Protein AF-A0A1J3I006-F1 (afdb_monomer)

pLDDT: mean 70.32, std 21.89, range [28.2, 95.69]

Foldseek 3Di:
DDDDDDDDDDDDDDDDDDDDDDDDDDDDDDDDDDDPDDDDDPDDDPPDDPPPPDPPPPPPPDPPVPPVLVVLLVVLLVVCVVVVLDDPVQNDSVSSSVLCVVVVSPSVNSVVVSNVVSVVCVVVVVVCCVPPDDDDD

InterPro domains:
  IPR011074 CRAL/TRIO, N-terminal domain [PF03765] (89-116)
  IPR011074 CRAL/TRIO, N-terminal domain [SM01100] (92-117)
  IPR036273 CRAL/TRIO, N-terminal domain superfamily [SSF46938] (62-133)
  IPR036865 CRAL-TRIO lipid binding domain superfamily [G3DSA:3.40.525.10] (57-137)
  IPR051026 Phosphatidylinositol/phosphatidylcholine transfer [PTHR45657] (14-137)

Radius of gyration: 28.33 Å; Cα contacts (8 Å, |Δi|>4): 40; chains: 1; bounding box: 46×76×76 Å

Secondary structure (DSSP, 8-state):
----------------------------------------------------S-------------HHHHHHHHHHHHHHHHTT---GGG--HHHHHHHHHHTTT-HHHHHHHHHHHHHHHHHHTTTTHHHH-----

Mean predicted aligned error: 18.98 Å

Solvent-accessible surface area (backbone atoms only — not comparable to full-atom values): 9680 Å² total; per-residue (Å²): 135,90,84,87,90,81,89,86,89,88,84,86,80,87,76,85,87,77,90,81,82,87,82,92,82,92,76,87,76,82,84,78,84,85,85,93,74,91,74,91,76,96,69,90,74,93,68,88,70,89,70,78,87,69,91,70,76,80,73,77,80,72,85,74,70,49,71,64,58,57,51,51,43,52,53,44,52,52,52,31,53,75,70,70,70,57,54,82,94,66,76,43,71,71,60,51,46,52,44,25,63,77,44,74,64,36,57,70,62,24,48,52,56,47,50,54,50,53,50,49,35,65,74,68,42,60,87,47,42,88,77,73,60,81,83,83,126

Organism: Noccaea caerulescens (NCBI:txid107243)

Sequence (137 aa):
MADTMSAHMDRHHKHDFECSEDEKKTKMCSLKKKAINASNKFKHSFTKRTRRNSRVMSVSIVDDIDLEELQAVDAFRQALILDELLPSRHDDHHMMLRFLRARKFDIEKAKQMWNDMINWRKEFGADTIMEDFDFKE

Structure (mmCIF, N/CA/C/O backbone):
data_AF-A0A1J3I006-F1
#
_entry.id   AF-A0A1J3I006-F1
#
loop_
_atom_site.group_PDB
_atom_site.id
_atom_site.type_symbol
_atom_site.label_atom_id
_atom_site.label_alt_id
_atom_site.label_comp_id
_atom_site.label_asym_id
_atom_site.label_entity_id
_atom_site.label_seq_id
_atom_site.pdbx_PDB_ins_code
_atom_site.Cartn_x
_atom_site.Cartn_y
_atom_site.Cartn_z
_atom_site.occupancy
_atom_site.B_iso_or_equiv
_atom_site.auth_seq_id
_atom_site.auth_comp_id
_atom_site.auth_asym_id
_atom_site.auth_atom_id
_atom_site.pdbx_PDB_model_num
ATOM 1 N N . MET A 1 1 ? 7.583 -19.632 -51.554 1.00 38.78 1 MET A N 1
ATOM 2 C CA . MET A 1 1 ? 7.746 -18.280 -52.127 1.00 38.78 1 MET A CA 1
ATOM 3 C C . MET A 1 1 ? 7.080 -17.345 -51.121 1.00 38.78 1 MET A C 1
ATOM 5 O O . MET A 1 1 ? 5.864 -17.374 -51.047 1.00 38.78 1 MET A O 1
ATOM 9 N N . ALA A 1 2 ? 7.750 -1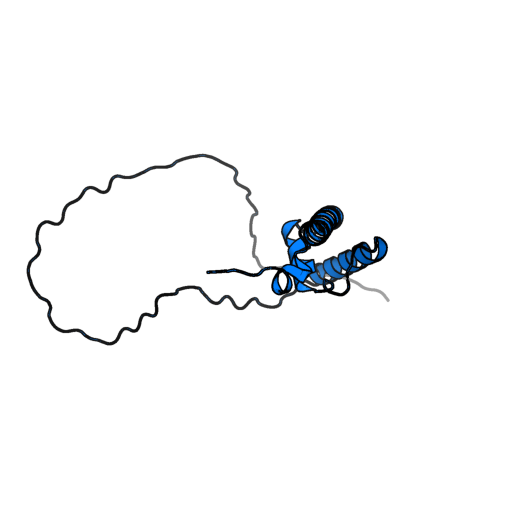6.887 -50.060 1.00 44.19 2 ALA A N 1
ATOM 10 C CA . ALA A 1 2 ? 8.853 -15.915 -50.000 1.00 44.19 2 ALA A CA 1
ATOM 11 C C . ALA A 1 2 ? 8.450 -14.539 -50.563 1.00 44.19 2 ALA A C 1
ATOM 13 O O . ALA A 1 2 ? 8.305 -14.427 -51.775 1.00 44.19 2 ALA A O 1
ATOM 14 N N . ASP A 1 3 ? 8.158 -13.590 -49.659 1.00 38.09 3 ASP A N 1
ATOM 15 C CA . ASP A 1 3 ? 8.767 -12.245 -49.471 1.00 38.09 3 ASP A CA 1
ATOM 16 C C . ASP A 1 3 ? 7.744 -11.318 -48.766 1.00 38.09 3 ASP A C 1
ATOM 18 O O . ASP A 1 3 ? 6.591 -11.285 -49.182 1.00 38.09 3 ASP A O 1
ATOM 22 N N . THR A 1 4 ? 7.925 -10.701 -47.587 1.00 48.06 4 THR A N 1
ATOM 23 C CA . THR A 1 4 ? 8.918 -9.768 -46.990 1.00 48.06 4 THR A CA 1
ATOM 24 C C . THR A 1 4 ? 9.049 -8.363 -47.610 1.00 48.06 4 THR A C 1
ATOM 26 O O . THR A 1 4 ? 9.246 -8.218 -48.808 1.00 48.06 4 THR A O 1
ATOM 29 N N . MET A 1 5 ? 9.058 -7.362 -46.698 1.00 42.00 5 MET A N 1
ATOM 30 C CA . MET A 1 5 ? 9.461 -5.935 -46.804 1.00 42.00 5 MET A CA 1
ATOM 31 C C . MET A 1 5 ? 8.404 -4.933 -47.327 1.00 42.00 5 MET A C 1
ATOM 33 O O . MET A 1 5 ? 7.645 -5.251 -48.225 1.00 42.00 5 MET A O 1
ATOM 37 N N . SER A 1 6 ? 8.311 -3.664 -46.901 1.00 38.34 6 SER A N 1
ATOM 38 C CA . SER A 1 6 ? 8.854 -2.873 -45.779 1.00 38.34 6 SER A CA 1
ATOM 39 C C . SER A 1 6 ? 8.251 -1.446 -45.858 1.00 38.34 6 SER A C 1
ATOM 41 O O . SER A 1 6 ? 7.996 -0.953 -46.951 1.00 38.34 6 SER A O 1
ATOM 43 N N . ALA A 1 7 ? 8.040 -0.830 -44.689 1.00 37.38 7 ALA A N 1
ATOM 44 C CA . ALA A 1 7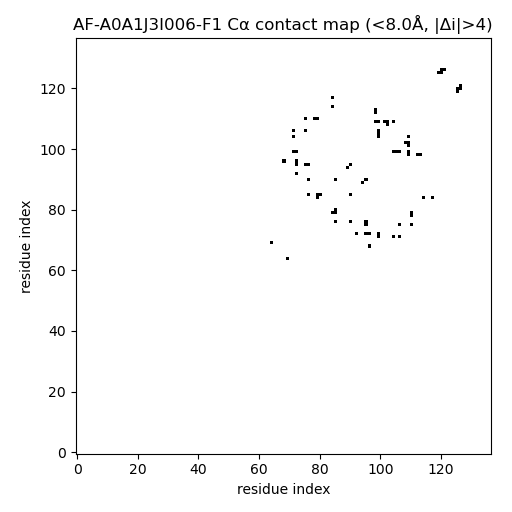 ? 8.045 0.596 -44.307 1.00 37.38 7 ALA A CA 1
ATOM 45 C C . ALA A 1 7 ? 7.564 1.742 -45.240 1.00 37.38 7 ALA A C 1
ATOM 47 O O . ALA A 1 7 ? 8.113 1.988 -46.308 1.00 37.38 7 ALA A O 1
ATOM 48 N N . HIS A 1 8 ? 6.729 2.628 -44.669 1.00 37.00 8 HIS A N 1
ATOM 49 C CA . HIS A 1 8 ? 6.879 4.086 -44.815 1.00 37.00 8 HIS A CA 1
ATOM 50 C C . HIS A 1 8 ? 6.470 4.799 -43.509 1.00 37.00 8 HIS A C 1
ATOM 52 O O . HIS A 1 8 ? 5.329 4.708 -43.062 1.00 37.00 8 HIS A O 1
ATOM 58 N N . MET A 1 9 ? 7.432 5.501 -42.900 1.00 41.06 9 MET A N 1
ATOM 59 C CA . MET A 1 9 ? 7.289 6.392 -41.738 1.00 41.06 9 MET A CA 1
ATOM 60 C C . MET A 1 9 ? 6.687 7.758 -42.097 1.00 41.06 9 MET A C 1
ATOM 62 O O . MET A 1 9 ? 6.933 8.229 -43.192 1.00 41.06 9 MET A O 1
ATOM 66 N N . ASP A 1 10 ? 5.985 8.413 -41.166 1.00 33.97 10 ASP A N 1
ATOM 67 C CA . ASP A 1 10 ? 6.165 9.835 -40.779 1.00 33.97 10 ASP A CA 1
ATOM 68 C C . ASP A 1 10 ? 4.855 10.486 -40.300 1.00 33.97 10 ASP A C 1
ATOM 70 O O . ASP A 1 10 ? 3.944 10.755 -41.087 1.00 33.97 10 ASP A O 1
ATOM 74 N N . ARG A 1 11 ? 4.801 10.858 -39.011 1.00 36.59 11 ARG A N 1
ATOM 75 C CA . ARG A 1 11 ? 4.891 12.273 -38.589 1.00 36.59 11 ARG A CA 1
ATOM 76 C C . ARG A 1 11 ? 4.702 12.441 -37.076 1.00 36.59 11 ARG A C 1
ATOM 78 O O . ARG A 1 11 ? 3.605 12.338 -36.548 1.00 36.59 11 ARG A O 1
ATOM 85 N N . HIS A 1 12 ? 5.812 12.810 -36.444 1.00 41.06 12 HIS A N 1
ATOM 86 C CA . HIS A 1 12 ? 5.941 13.820 -35.391 1.00 41.06 12 HIS A CA 1
ATOM 87 C C . HIS A 1 12 ? 4.950 13.834 -34.213 1.00 41.06 12 HIS A C 1
ATOM 89 O O . HIS A 1 12 ? 3.952 14.550 -34.233 1.00 41.06 12 HIS A O 1
ATOM 95 N N . HIS A 1 13 ? 5.422 13.336 -33.070 1.00 38.59 13 HIS A N 1
ATOM 96 C CA . HIS A 1 13 ? 5.586 14.234 -31.925 1.00 38.59 13 HIS A CA 1
ATOM 97 C C . HIS A 1 13 ? 6.801 13.810 -31.098 1.00 38.59 13 HIS A C 1
ATOM 99 O O . HIS A 1 13 ? 6.773 12.824 -30.370 1.00 38.59 13 HIS A O 1
ATOM 105 N N . LYS A 1 14 ? 7.900 14.554 -31.265 1.00 38.78 14 LYS A N 1
ATOM 106 C CA . LYS A 1 14 ? 8.985 14.581 -30.285 1.00 38.78 14 LYS A CA 1
ATOM 107 C C . LYS A 1 14 ? 8.402 15.185 -29.011 1.00 38.78 14 LYS A C 1
ATOM 109 O O . LYS A 1 14 ? 7.891 16.299 -29.065 1.00 38.78 14 LYS A O 1
ATOM 114 N N . HIS A 1 15 ? 8.487 14.474 -27.897 1.00 35.16 15 HIS A N 1
ATOM 115 C CA . HIS A 1 15 ? 8.415 15.101 -26.587 1.00 35.16 15 HIS A CA 1
ATOM 116 C C . HIS A 1 15 ? 9.729 14.790 -25.880 1.00 35.16 15 HIS A C 1
ATOM 118 O O . HIS A 1 15 ? 9.911 13.710 -25.320 1.00 35.16 15 HIS A O 1
ATOM 124 N N . ASP A 1 16 ? 10.666 15.726 -26.009 1.00 29.31 16 ASP A N 1
ATOM 125 C CA . ASP A 1 16 ? 11.944 15.718 -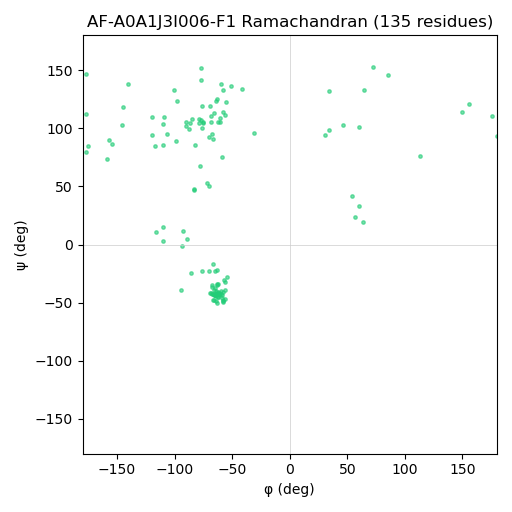25.315 1.00 29.31 16 ASP A CA 1
ATOM 126 C C . ASP A 1 16 ? 11.697 15.619 -23.800 1.00 29.31 16 ASP A C 1
ATOM 128 O O . ASP A 1 16 ? 10.964 16.412 -23.206 1.00 29.31 16 ASP A O 1
ATOM 132 N N . PHE A 1 17 ? 12.268 14.588 -23.180 1.00 36.12 17 PHE A N 1
ATOM 133 C CA . PHE A 1 17 ? 12.320 14.435 -21.732 1.00 36.12 17 PHE A CA 1
ATOM 134 C C . PHE A 1 17 ? 13.570 15.161 -21.239 1.00 36.12 17 PHE A C 1
ATOM 136 O O . PHE A 1 17 ? 14.674 14.625 -21.321 1.00 36.12 17 PHE A O 1
ATOM 143 N N . GLU A 1 18 ? 13.400 16.385 -20.743 1.00 28.20 18 GLU A N 1
ATOM 144 C CA . GLU A 1 18 ? 14.451 17.103 -20.025 1.00 28.20 18 GLU A CA 1
ATOM 145 C C . GLU A 1 18 ? 14.067 17.196 -18.542 1.00 28.20 18 GLU A C 1
ATOM 147 O O . GLU A 1 18 ? 13.183 17.948 -18.130 1.00 28.20 18 GLU A O 1
ATOM 152 N N . CYS A 1 19 ? 14.722 16.362 -17.735 1.00 36.22 19 CYS A N 1
ATOM 153 C CA . CYS A 1 19 ? 14.751 16.466 -16.284 1.00 36.22 19 CYS A CA 1
ATOM 154 C C . CYS A 1 19 ? 15.720 17.601 -15.924 1.00 36.22 19 CYS A C 1
ATOM 156 O O . CYS A 1 19 ? 16.928 17.441 -16.081 1.00 36.22 19 CYS A O 1
ATOM 158 N N . SER A 1 20 ? 15.202 18.747 -15.474 1.00 31.59 20 SER A N 1
ATOM 159 C CA . SER A 1 20 ? 16.017 19.852 -14.955 1.00 31.59 20 SER A CA 1
ATOM 160 C C . SER A 1 20 ? 15.832 19.955 -13.443 1.00 31.59 20 SER A C 1
ATOM 162 O O . SER A 1 20 ? 14.758 20.298 -12.946 1.00 31.59 20 SER A O 1
ATOM 164 N N . GLU A 1 21 ? 16.897 19.592 -12.730 1.00 34.16 21 GLU A N 1
ATOM 165 C CA . GLU A 1 21 ? 17.062 19.740 -11.290 1.00 34.16 21 GLU A CA 1
ATOM 166 C C . GLU A 1 21 ? 17.396 21.190 -10.899 1.00 34.16 21 GLU A C 1
ATOM 168 O O . GLU A 1 21 ? 18.213 21.857 -11.529 1.00 34.16 21 GLU A O 1
ATOM 173 N N . ASP A 1 22 ? 16.794 21.580 -9.776 1.00 38.41 22 A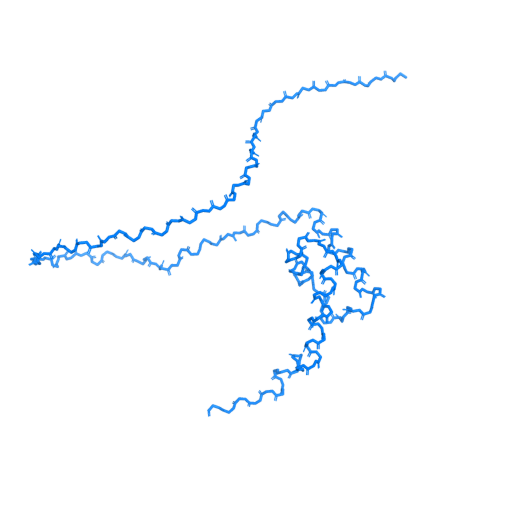SP A N 1
ATOM 174 C CA . ASP A 1 22 ? 17.281 22.519 -8.765 1.00 38.41 22 ASP A CA 1
ATOM 175 C C . ASP A 1 22 ? 17.348 24.039 -9.040 1.00 38.41 22 ASP A C 1
ATOM 177 O O . ASP A 1 22 ? 17.544 24.557 -10.134 1.00 38.41 22 ASP A O 1
ATOM 181 N N . GLU A 1 23 ? 17.246 24.749 -7.916 1.00 39.31 23 GLU A N 1
ATOM 182 C CA . GLU A 1 23 ? 17.724 26.104 -7.657 1.00 39.31 23 GLU A CA 1
ATOM 183 C C . GLU A 1 23 ? 16.706 27.253 -7.403 1.00 39.31 23 GLU A C 1
ATOM 185 O O . GLU A 1 23 ? 16.531 28.195 -8.178 1.00 39.31 23 GLU A O 1
ATOM 190 N N . LYS A 1 24 ? 16.151 27.244 -6.173 1.00 48.41 24 LYS A N 1
ATOM 191 C CA . LYS A 1 24 ? 16.103 28.373 -5.194 1.00 48.41 24 LYS A CA 1
ATOM 192 C C . LYS A 1 24 ? 15.971 29.801 -5.746 1.00 48.41 24 LYS A C 1
ATOM 194 O O . LYS A 1 24 ? 17.016 30.404 -5.951 1.00 48.41 24 LYS A O 1
ATOM 199 N N . LYS A 1 25 ? 14.760 30.415 -5.784 1.00 40.22 25 LYS A N 1
ATOM 200 C CA . LYS A 1 25 ? 14.523 31.899 -5.710 1.00 40.22 25 LYS A CA 1
ATOM 201 C C . LYS A 1 25 ? 13.106 32.278 -5.218 1.00 40.22 25 LYS A C 1
ATOM 203 O O . LYS A 1 25 ? 12.209 32.528 -6.018 1.00 40.22 25 LYS A O 1
ATOM 208 N N . THR A 1 26 ? 12.898 32.443 -3.910 1.00 46.31 26 THR A N 1
ATOM 209 C CA . THR A 1 26 ? 11.745 33.192 -3.368 1.00 46.31 26 THR A CA 1
ATOM 210 C C . THR A 1 26 ? 11.972 34.696 -3.547 1.00 46.31 26 THR A C 1
ATOM 212 O O . THR A 1 26 ? 12.757 35.300 -2.817 1.00 46.31 26 THR A O 1
ATOM 215 N N . LYS A 1 27 ? 11.283 35.332 -4.501 1.00 45.41 27 LYS A N 1
ATOM 216 C CA . LYS A 1 27 ? 11.197 36.799 -4.596 1.00 45.41 27 LYS A CA 1
ATOM 217 C C . LYS A 1 27 ? 9.808 37.256 -4.168 1.00 45.41 27 LYS A C 1
ATOM 219 O O . LYS A 1 27 ? 8.879 37.309 -4.967 1.00 45.41 27 LYS A O 1
ATOM 224 N N . MET A 1 28 ? 9.687 37.622 -2.894 1.00 45.12 28 MET A N 1
ATOM 225 C CA . MET A 1 28 ? 8.587 38.460 -2.431 1.00 45.12 28 MET A CA 1
ATOM 226 C C . MET A 1 28 ? 8.724 39.842 -3.080 1.00 45.12 28 MET A C 1
ATOM 228 O O . MET A 1 28 ? 9.670 40.573 -2.791 1.00 45.12 28 MET A O 1
ATOM 232 N N . CYS A 1 29 ? 7.795 40.205 -3.964 1.00 35.25 29 CYS A N 1
ATOM 233 C CA . CYS A 1 29 ? 7.676 41.571 -4.461 1.00 35.25 29 CYS A CA 1
ATOM 234 C C . CYS A 1 29 ? 6.581 42.293 -3.669 1.00 35.25 29 CYS A C 1
ATOM 236 O O . CYS A 1 29 ? 5.449 41.826 -3.558 1.00 35.25 29 CYS A O 1
ATOM 238 N N . SER A 1 30 ? 6.962 43.415 -3.069 1.00 50.97 30 SER A N 1
ATOM 239 C CA . SER A 1 30 ? 6.163 44.197 -2.129 1.00 50.97 30 SER A CA 1
ATOM 240 C C . SER A 1 30 ? 4.886 44.781 -2.755 1.00 50.97 30 SER A C 1
ATOM 242 O O 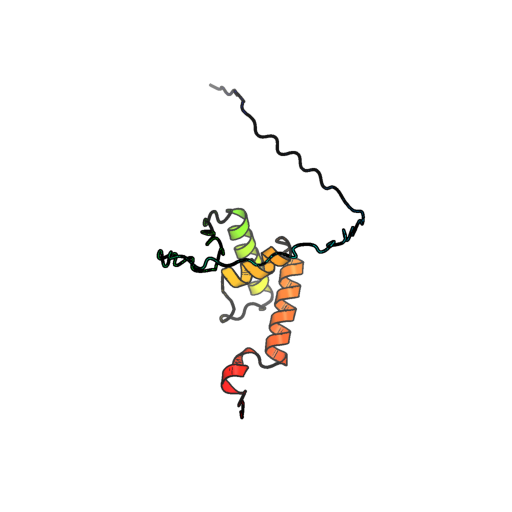. SER A 1 30 ? 4.926 45.535 -3.725 1.00 50.97 30 SER A O 1
ATOM 244 N N . LEU A 1 31 ? 3.736 44.486 -2.139 1.00 55.56 31 LEU A N 1
ATOM 245 C CA . LEU A 1 31 ? 2.457 45.147 -2.406 1.00 55.56 31 LEU A CA 1
ATOM 246 C C . LEU A 1 31 ? 2.510 46.589 -1.882 1.00 55.56 31 LEU A C 1
ATOM 248 O O . LEU A 1 31 ? 2.204 46.863 -0.718 1.00 55.56 31 LEU A O 1
ATOM 252 N N . LYS A 1 32 ? 2.898 47.540 -2.735 1.00 56.28 32 LYS A N 1
ATOM 253 C CA . LYS A 1 32 ? 2.731 48.962 -2.425 1.00 56.28 32 LYS A CA 1
ATOM 254 C C . LYS A 1 32 ? 1.279 49.375 -2.662 1.00 56.28 32 LYS A C 1
ATOM 256 O O . LYS A 1 32 ? 0.819 49.541 -3.785 1.00 56.28 32 LYS A O 1
ATOM 261 N N . LYS A 1 33 ? 0.581 49.529 -1.536 1.00 56.50 33 LYS A N 1
ATOM 262 C CA . LYS A 1 33 ? -0.717 50.187 -1.345 1.00 56.50 33 LYS A CA 1
ATOM 263 C C . LYS A 1 33 ? -0.827 51.485 -2.153 1.00 56.50 33 LYS A C 1
ATOM 265 O O . LYS A 1 33 ? 0.064 52.324 -2.040 1.00 56.50 33 LYS A O 1
ATOM 270 N N . LYS A 1 34 ? -1.960 51.677 -2.845 1.00 55.03 34 LYS A N 1
ATOM 271 C CA . LYS A 1 34 ? -2.662 52.966 -3.035 1.00 55.03 34 LYS A CA 1
ATOM 272 C C . LYS A 1 34 ? -3.966 52.772 -3.826 1.00 55.03 34 LYS A C 1
ATOM 274 O O . LYS A 1 34 ? -3.931 52.505 -5.018 1.00 55.03 34 LYS A O 1
ATOM 279 N N . ALA A 1 35 ? -5.100 52.974 -3.157 1.00 58.09 35 ALA A N 1
ATOM 280 C CA . ALA A 1 35 ? -6.348 53.442 -3.762 1.00 58.09 35 ALA A CA 1
ATOM 281 C C . ALA A 1 35 ? -7.167 54.146 -2.667 1.00 58.09 35 ALA A C 1
ATOM 283 O O . ALA A 1 35 ? -7.958 53.535 -1.957 1.00 58.09 35 ALA A O 1
ATOM 284 N N . ILE A 1 36 ? -6.903 55.439 -2.485 1.00 60.12 36 ILE A N 1
ATOM 285 C CA . ILE A 1 36 ? -7.737 56.370 -1.717 1.00 60.12 36 ILE A CA 1
ATOM 286 C C . ILE A 1 36 ? -8.580 57.114 -2.746 1.00 60.12 36 ILE A C 1
ATOM 288 O O . ILE A 1 36 ? -8.122 58.097 -3.316 1.00 60.12 36 ILE A O 1
ATOM 292 N N . ASN A 1 37 ? -9.751 56.561 -3.061 1.00 54.16 37 ASN A N 1
ATOM 293 C CA . ASN A 1 37 ? -10.913 57.306 -3.549 1.00 54.16 37 ASN A CA 1
ATOM 294 C C . ASN A 1 37 ? -12.104 56.355 -3.693 1.00 54.16 37 ASN A C 1
ATOM 296 O O . ASN A 1 37 ? -12.374 55.799 -4.756 1.00 54.16 37 ASN A O 1
ATOM 300 N N . ALA A 1 38 ? -12.813 56.158 -2.585 1.00 52.19 38 ALA A N 1
ATOM 301 C CA . ALA A 1 38 ? -14.168 55.643 -2.611 1.00 52.19 38 ALA A CA 1
ATOM 302 C C . ALA A 1 38 ? -15.093 56.786 -3.048 1.00 52.19 38 ALA A C 1
ATOM 304 O O . ALA A 1 38 ? -15.173 57.806 -2.366 1.00 52.19 38 ALA A O 1
ATOM 305 N N . SER A 1 39 ? -15.803 56.631 -4.165 1.00 54.41 39 SER A N 1
ATOM 306 C CA . SER A 1 39 ? -17.010 57.424 -4.389 1.00 54.41 39 SER A CA 1
ATOM 307 C C . SER A 1 39 ? -18.119 56.594 -5.031 1.00 54.41 39 SER A C 1
ATOM 309 O O . SER A 1 39 ? -17.907 55.720 -5.870 1.00 54.41 39 SER A O 1
ATOM 311 N N . ASN A 1 40 ? -19.308 56.848 -4.498 1.00 59.75 40 ASN A N 1
ATOM 312 C CA . ASN A 1 40 ? -20.554 56.110 -4.614 1.00 59.75 40 ASN A CA 1
ATOM 313 C C . ASN A 1 40 ? -20.975 55.793 -6.045 1.00 59.75 40 ASN A C 1
ATOM 315 O O . ASN A 1 40 ? -21.017 56.699 -6.875 1.00 59.75 40 ASN A O 1
ATOM 319 N N . LYS A 1 41 ? -21.438 54.552 -6.261 1.00 58.34 41 LYS A N 1
ATOM 320 C CA . LYS A 1 41 ? -22.592 54.197 -7.113 1.00 58.34 41 LYS A CA 1
ATOM 321 C C . LYS A 1 41 ? -22.853 52.685 -7.039 1.00 58.34 41 LYS A C 1
ATOM 323 O O . LYS A 1 41 ? -22.522 51.939 -7.953 1.00 58.34 41 LYS A O 1
ATOM 328 N N . PHE A 1 42 ? -23.509 52.229 -5.970 1.00 61.22 42 PHE A N 1
ATOM 329 C CA . PHE A 1 42 ? -24.287 50.989 -6.054 1.00 61.22 42 PHE A CA 1
ATOM 330 C C . PHE A 1 42 ? -25.479 51.265 -6.977 1.00 61.22 42 PHE A C 1
ATOM 332 O O . PHE A 1 42 ? -26.487 51.831 -6.564 1.00 61.22 42 PHE A O 1
ATOM 339 N N . LYS A 1 43 ? -25.333 50.932 -8.259 1.00 56.50 43 LYS A N 1
ATOM 340 C CA . LYS A 1 43 ? -26.429 50.929 -9.227 1.00 56.50 43 LYS A CA 1
ATOM 341 C C . LYS A 1 43 ? -26.588 49.512 -9.769 1.00 56.50 43 LYS A C 1
ATOM 343 O O . LYS A 1 43 ? -25.726 49.018 -10.482 1.00 56.50 43 LYS A O 1
ATOM 348 N N . HIS A 1 44 ? -27.690 48.886 -9.362 1.00 58.22 44 HIS A N 1
ATOM 349 C CA . HIS A 1 44 ? -28.449 47.865 -10.084 1.00 58.22 44 HIS A CA 1
ATOM 350 C C . HIS A 1 44 ? -27.665 46.946 -11.040 1.00 58.22 44 HIS A C 1
ATOM 352 O O . HIS A 1 44 ? -27.548 47.219 -12.230 1.00 58.22 44 HIS A O 1
ATOM 358 N N . SER A 1 45 ? -27.249 45.778 -10.548 1.00 54.62 45 SER A N 1
ATOM 359 C CA . SER A 1 45 ? -27.239 44.557 -11.366 1.00 54.62 45 SER A CA 1
ATOM 360 C C . SER A 1 45 ? -27.245 43.310 -10.480 1.00 54.62 45 SER A C 1
ATOM 362 O O . SER A 1 45 ? -26.283 42.552 -10.409 1.00 54.62 45 SER A O 1
ATOM 364 N N . PHE A 1 46 ? -28.392 43.019 -9.862 1.00 57.41 46 PHE A N 1
ATOM 365 C CA . PHE A 1 46 ? -28.728 41.656 -9.422 1.00 57.41 46 PHE A CA 1
ATOM 366 C C . PHE A 1 46 ? -28.995 40.765 -10.650 1.00 57.41 46 PHE A C 1
ATOM 368 O O . PHE A 1 46 ? -30.029 40.110 -10.770 1.00 57.41 46 PHE A O 1
ATOM 375 N N . THR A 1 47 ? -28.082 40.777 -11.622 1.00 58.47 47 THR A N 1
ATOM 376 C CA . THR A 1 47 ? -28.108 39.808 -12.708 1.00 58.47 47 THR A CA 1
ATOM 377 C C . THR A 1 47 ? -27.515 38.533 -12.148 1.00 58.47 47 THR A C 1
ATOM 379 O O . THR A 1 47 ? -26.332 38.442 -11.826 1.00 58.47 47 THR A O 1
ATOM 382 N N . LYS A 1 48 ? -28.415 37.575 -11.945 1.00 57.91 48 LYS A N 1
ATOM 383 C CA . LYS A 1 48 ? -28.175 36.176 -11.614 1.00 57.91 48 LYS A CA 1
ATOM 384 C C . LYS A 1 48 ? -26.861 35.670 -12.227 1.00 57.91 48 LYS A C 1
ATOM 386 O O . LYS A 1 48 ? -26.822 35.212 -13.362 1.00 57.91 48 LYS A O 1
ATOM 391 N N . ARG A 1 49 ? -25.782 35.698 -11.448 1.00 51.28 49 ARG A N 1
ATOM 392 C CA . ARG A 1 49 ? -24.628 34.820 -11.638 1.00 51.28 49 ARG A CA 1
ATOM 393 C C . ARG A 1 49 ? -24.521 33.962 -10.401 1.00 51.28 49 ARG A C 1
ATOM 395 O O . ARG A 1 49 ? -23.735 34.229 -9.500 1.00 51.28 49 ARG A O 1
ATOM 402 N N . THR A 1 50 ? -25.282 32.877 -10.420 1.00 61.00 50 THR A N 1
ATOM 403 C CA . THR A 1 50 ? -24.894 31.625 -9.777 1.00 61.00 50 THR A CA 1
ATOM 404 C C . THR A 1 50 ? -23.566 31.183 -10.396 1.00 61.00 50 THR A C 1
ATOM 406 O O . THR A 1 50 ? -23.505 30.309 -11.251 1.00 61.00 50 THR A O 1
ATOM 409 N N . ARG A 1 51 ? -22.467 31.837 -10.017 1.00 59.91 51 ARG A N 1
ATOM 410 C CA . ARG A 1 51 ? -21.134 31.260 -10.131 1.00 59.91 51 ARG A CA 1
ATOM 411 C C . ARG A 1 51 ? -20.994 30.389 -8.898 1.00 59.91 51 ARG A C 1
ATOM 413 O O . ARG A 1 51 ? -20.521 30.855 -7.867 1.00 59.91 51 ARG A O 1
ATOM 420 N N . ARG A 1 52 ? -21.477 29.145 -8.993 1.00 58.00 52 ARG A N 1
ATOM 421 C CA . ARG A 1 52 ? -21.070 28.133 -8.022 1.00 58.00 52 ARG A CA 1
ATOM 422 C C . ARG A 1 52 ? -19.554 28.054 -8.108 1.00 58.00 52 ARG A C 1
ATOM 424 O O . ARG A 1 52 ? -18.977 27.759 -9.152 1.00 58.00 52 ARG A O 1
ATOM 431 N N . ASN A 1 53 ? -18.949 28.468 -7.012 1.00 59.81 53 ASN A N 1
ATOM 432 C CA . ASN A 1 53 ? -17.551 28.322 -6.718 1.00 59.81 53 ASN A CA 1
ATOM 433 C C . ASN A 1 53 ? -17.282 26.831 -6.505 1.00 59.81 53 ASN A C 1
ATOM 435 O O . ASN A 1 53 ? -17.721 26.272 -5.509 1.00 59.81 53 ASN A O 1
ATOM 439 N N . SER A 1 54 ? -16.650 26.195 -7.483 1.00 57.31 54 SER A N 1
ATOM 440 C CA . SER A 1 54 ? -15.742 25.062 -7.303 1.00 57.31 54 SER A CA 1
ATOM 441 C C . SER A 1 54 ? -15.274 24.682 -8.699 1.00 57.31 54 SER A C 1
ATOM 443 O O . SER A 1 54 ? -15.953 23.979 -9.441 1.00 57.31 54 SER A O 1
ATOM 445 N N . ARG A 1 55 ? -14.134 25.232 -9.114 1.00 59.34 55 ARG A N 1
ATOM 446 C CA . ARG A 1 55 ? -13.467 24.841 -10.358 1.00 59.34 55 ARG A CA 1
ATOM 447 C C . ARG A 1 55 ? -12.624 23.587 -10.106 1.00 59.34 55 ARG A C 1
ATOM 449 O O . ARG A 1 55 ? -11.458 23.550 -10.477 1.00 59.34 55 ARG A O 1
ATOM 456 N N . VAL A 1 56 ? -13.200 22.583 -9.445 1.00 59.47 56 VAL A N 1
ATOM 457 C CA . VAL A 1 56 ? -12.664 21.227 -9.528 1.00 59.47 56 VAL A CA 1
ATOM 458 C C . VAL A 1 56 ? -13.121 20.729 -10.887 1.00 59.47 56 VAL A C 1
ATOM 460 O O . VAL A 1 56 ? -14.297 20.437 -11.089 1.00 59.47 56 VAL A O 1
ATOM 463 N N . MET A 1 57 ? -12.213 20.768 -11.861 1.00 52.22 57 MET A N 1
ATOM 464 C CA . MET A 1 57 ? -12.425 20.081 -13.127 1.00 52.22 57 MET A CA 1
ATOM 465 C C . MET A 1 57 ? -12.675 18.620 -12.762 1.00 52.22 57 MET A C 1
ATOM 467 O O . MET A 1 57 ? -11.785 17.963 -12.228 1.00 52.22 57 MET A O 1
ATOM 471 N N . SER A 1 58 ? -13.898 18.138 -12.968 1.00 56.41 58 SER A N 1
ATOM 472 C CA . SER A 1 5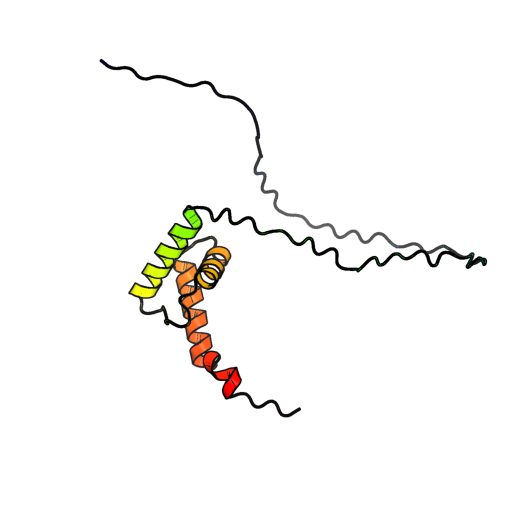8 ? -14.179 16.712 -12.924 1.00 56.41 58 SER A CA 1
ATOM 473 C C . SER A 1 58 ? -13.440 16.101 -14.109 1.00 56.41 58 SER A C 1
ATOM 475 O O . SER A 1 58 ? -13.946 16.108 -15.230 1.00 56.41 58 SER A O 1
ATOM 477 N N . VAL A 1 59 ? -12.195 15.687 -13.887 1.00 53.94 59 VAL A N 1
ATOM 478 C CA . VAL A 1 59 ? -11.457 14.881 -14.851 1.00 53.94 59 VAL A CA 1
ATOM 479 C C . VAL A 1 59 ? -12.162 13.535 -14.864 1.00 53.94 59 VAL A C 1
ATOM 481 O O . VAL A 1 59 ? -12.159 12.824 -13.861 1.00 53.94 59 VAL A O 1
ATOM 484 N N . SER A 1 60 ? -12.833 13.220 -15.970 1.00 56.88 60 SER A N 1
ATOM 485 C CA . SER A 1 60 ? -13.214 11.846 -16.263 1.00 56.88 60 SER A CA 1
ATOM 486 C C . SER A 1 60 ? -11.912 11.064 -16.363 1.00 56.88 60 SER A C 1
ATOM 488 O O . SER A 1 60 ? -11.127 11.307 -17.281 1.00 56.88 60 SER A O 1
ATOM 490 N N . ILE A 1 61 ? -11.644 10.211 -15.377 1.00 56.66 61 ILE A N 1
ATOM 491 C CA . ILE A 1 61 ? -10.578 9.219 -15.470 1.00 56.66 61 ILE A CA 1
ATOM 492 C C . ILE A 1 61 ? -10.982 8.356 -16.664 1.00 56.66 61 ILE A C 1
ATOM 494 O O . ILE A 1 61 ? -11.997 7.669 -16.612 1.00 56.66 61 ILE A O 1
ATOM 498 N N . VAL A 1 62 ? -10.297 8.536 -17.790 1.00 54.09 62 VAL A N 1
ATOM 499 C CA . VAL A 1 62 ? -10.441 7.642 -18.933 1.00 54.09 62 VAL A CA 1
ATOM 500 C C . VAL A 1 62 ? -9.818 6.331 -18.476 1.00 54.09 62 VAL A C 1
ATOM 502 O O . VAL A 1 62 ? -8.647 6.322 -18.099 1.00 54.09 62 VAL A O 1
ATOM 505 N N . ASP A 1 63 ? -10.615 5.265 -18.451 1.00 56.12 63 ASP A N 1
ATOM 506 C CA . ASP A 1 63 ? -10.177 3.896 -18.164 1.00 56.12 63 ASP A CA 1
ATOM 507 C C . ASP A 1 63 ? -9.365 3.335 -19.342 1.00 56.12 63 ASP A C 1
ATOM 509 O O . ASP A 1 63 ? -9.636 2.251 -19.852 1.00 56.12 63 ASP A O 1
ATOM 513 N N . ASP A 1 64 ? -8.337 4.063 -19.774 1.00 59.34 64 ASP A N 1
ATOM 514 C CA . ASP A 1 64 ? -7.219 3.459 -20.486 1.00 59.34 64 ASP A CA 1
ATOM 515 C C . ASP A 1 64 ? -6.356 2.796 -19.403 1.00 59.34 64 ASP A C 1
ATOM 517 O O . ASP A 1 64 ? -5.282 3.278 -19.044 1.00 59.34 64 ASP A O 1
ATOM 521 N N . ILE A 1 65 ? -6.896 1.739 -18.781 1.00 58.47 65 ILE A N 1
ATOM 522 C CA . ILE A 1 65 ? -6.109 0.848 -17.931 1.00 58.47 65 ILE A CA 1
ATOM 523 C C . ILE A 1 65 ? -5.081 0.240 -18.870 1.00 58.47 65 ILE A C 1
ATOM 525 O O . ILE A 1 65 ? -5.419 -0.582 -19.726 1.00 58.47 65 ILE A O 1
ATOM 529 N N . ASP A 1 66 ? -3.843 0.703 -18.744 1.00 73.88 66 ASP A N 1
ATOM 530 C CA . ASP A 1 66 ? -2.750 0.184 -19.542 1.00 73.88 66 ASP A CA 1
ATOM 531 C C . ASP A 1 66 ? -2.669 -1.325 -19.282 1.00 73.88 66 ASP A C 1
ATOM 533 O O . ASP A 1 66 ? -2.748 -1.766 -18.130 1.00 73.88 66 ASP A O 1
ATOM 537 N N . LEU A 1 67 ? -2.565 -2.141 -20.333 1.00 79.44 67 LEU A N 1
ATOM 538 C CA . LEU A 1 67 ? -2.549 -3.609 -20.203 1.00 79.44 67 LEU A CA 1
ATOM 539 C C . LEU A 1 67 ? -1.456 -4.075 -19.222 1.00 79.44 67 LEU A C 1
ATOM 541 O O . LEU A 1 67 ? -1.598 -5.094 -18.545 1.00 79.44 67 LEU A O 1
ATOM 545 N N . GLU A 1 68 ? -0.395 -3.279 -19.116 1.00 84.19 68 GLU A N 1
ATOM 546 C CA . GLU A 1 68 ? 0.704 -3.433 -18.172 1.00 84.19 68 GLU A CA 1
ATOM 547 C C . GLU A 1 68 ? 0.279 -3.252 -16.701 1.00 84.19 68 GLU A C 1
ATOM 549 O O . GLU A 1 68 ? 0.715 -4.027 -15.847 1.00 84.19 68 GLU A O 1
ATOM 554 N N . GLU A 1 69 ? -0.615 -2.304 -16.381 1.00 87.81 69 GLU A N 1
ATOM 555 C CA . GLU A 1 69 ? -1.116 -2.113 -15.009 1.00 87.81 69 GLU A CA 1
ATOM 556 C C . GLU A 1 69 ? -1.903 -3.343 -14.542 1.00 87.81 69 GLU A C 1
ATOM 558 O O . GLU A 1 69 ? -1.726 -3.804 -13.412 1.00 87.81 69 GLU A O 1
ATOM 563 N N . LEU A 1 70 ? -2.749 -3.896 -15.415 1.00 88.38 70 LEU A N 1
ATOM 564 C CA . LEU A 1 70 ? -3.571 -5.061 -15.090 1.00 88.38 70 LEU A CA 1
ATOM 565 C C . LEU A 1 70 ? -2.697 -6.299 -14.846 1.00 88.38 70 LEU A C 1
ATOM 567 O O . LEU A 1 70 ? -2.875 -6.993 -13.844 1.00 88.38 70 LEU A O 1
ATOM 571 N N . GLN A 1 71 ? -1.679 -6.507 -15.686 1.00 91.06 71 GLN A N 1
ATOM 572 C CA . GLN A 1 71 ? -0.696 -7.573 -15.496 1.00 91.06 71 GLN A CA 1
ATOM 573 C C . GLN A 1 71 ? 0.107 -7.400 -14.195 1.00 91.06 71 GLN A C 1
ATOM 575 O O . GLN A 1 71 ? 0.349 -8.379 -13.483 1.00 91.06 71 GLN A O 1
ATOM 580 N N . ALA A 1 72 ? 0.513 -6.173 -13.856 1.00 91.75 72 ALA A N 1
ATOM 581 C CA . ALA A 1 72 ? 1.233 -5.896 -12.615 1.00 91.75 72 ALA A CA 1
ATOM 582 C C . ALA A 1 72 ? 0.369 -6.171 -11.373 1.00 91.75 72 ALA A C 1
ATOM 584 O O . ALA A 1 72 ? 0.871 -6.700 -10.379 1.00 91.75 72 ALA A O 1
ATOM 585 N N . VAL A 1 73 ? -0.930 -5.859 -11.428 1.00 93.56 73 VAL A N 1
ATOM 586 C CA . VAL A 1 73 ? -1.878 -6.174 -10.348 1.00 93.56 73 VAL A CA 1
ATOM 587 C C . VAL A 1 73 ? -2.046 -7.678 -10.180 1.00 93.56 73 VAL A C 1
ATOM 589 O O . VAL A 1 73 ? -2.007 -8.160 -9.049 1.00 93.56 73 VAL A O 1
ATOM 592 N N . ASP A 1 74 ? -2.173 -8.429 -11.271 1.00 93.25 74 ASP A N 1
ATOM 593 C CA . ASP A 1 74 ? -2.294 -9.887 -11.204 1.00 93.25 74 ASP A CA 1
ATOM 594 C C . ASP A 1 74 ? -1.025 -10.538 -10.639 1.00 93.25 74 ASP A C 1
ATOM 596 O O . ASP A 1 74 ? -1.108 -11.405 -9.765 1.00 93.25 74 ASP A O 1
ATOM 600 N N . ALA A 1 75 ? 0.156 -10.080 -11.062 1.00 94.12 75 ALA A N 1
ATOM 601 C CA . ALA A 1 75 ? 1.430 -10.538 -10.510 1.00 94.12 75 ALA A CA 1
ATOM 602 C C . ALA A 1 75 ? 1.544 -10.222 -9.009 1.00 94.12 75 ALA A C 1
ATOM 604 O O . ALA A 1 75 ? 1.963 -11.067 -8.215 1.00 94.12 75 ALA A O 1
ATOM 605 N N . PHE A 1 76 ? 1.121 -9.024 -8.601 1.00 94.81 76 PHE A N 1
ATOM 606 C CA . PHE A 1 76 ? 1.105 -8.618 -7.200 1.00 94.81 76 PHE A CA 1
ATOM 607 C C . PHE A 1 76 ? 0.131 -9.459 -6.366 1.00 94.81 76 PHE A C 1
ATOM 609 O O . PHE A 1 76 ? 0.493 -9.926 -5.287 1.00 94.81 76 PHE A O 1
ATOM 616 N N . ARG A 1 77 ? -1.074 -9.722 -6.883 1.00 94.62 77 ARG A N 1
ATOM 617 C CA . ARG A 1 77 ? -2.067 -10.606 -6.258 1.00 94.62 77 ARG A CA 1
ATOM 618 C C . ARG A 1 77 ? -1.496 -12.007 -6.045 1.00 94.62 77 ARG A C 1
ATOM 620 O O . ARG A 1 77 ? -1.602 -12.540 -4.945 1.00 94.62 77 ARG A O 1
ATOM 627 N N . GLN A 1 78 ? -0.865 -12.589 -7.064 1.00 93.94 78 GLN A N 1
ATOM 628 C CA . GLN A 1 78 ? -0.232 -13.906 -6.958 1.00 93.94 78 GLN A CA 1
ATOM 629 C C . GLN A 1 78 ? 0.886 -13.920 -5.912 1.00 93.94 78 GLN A C 1
ATOM 631 O O . GLN A 1 78 ? 0.934 -14.840 -5.098 1.00 93.94 78 GLN A O 1
ATOM 636 N N . ALA A 1 79 ? 1.737 -12.889 -5.887 1.00 93.06 79 ALA A N 1
ATOM 637 C CA . ALA A 1 79 ? 2.779 -12.760 -4.873 1.00 93.06 79 ALA A CA 1
ATOM 638 C C . ALA A 1 79 ? 2.177 -12.735 -3.459 1.00 93.06 79 ALA A C 1
ATOM 640 O O . ALA A 1 79 ? 2.573 -13.530 -2.616 1.00 93.06 79 ALA A O 1
ATOM 641 N N . LEU A 1 80 ? 1.153 -11.910 -3.214 1.00 92.62 80 LEU A N 1
ATOM 642 C CA . LEU A 1 80 ? 0.503 -11.841 -1.901 1.00 92.62 80 LEU A CA 1
ATOM 643 C C . LEU A 1 80 ? -0.171 -13.157 -1.479 1.00 92.62 80 LEU A C 1
ATOM 645 O O . LEU A 1 80 ? -0.168 -13.474 -0.291 1.00 92.62 80 LEU A O 1
ATOM 649 N N . ILE A 1 81 ? -0.736 -13.922 -2.423 1.00 91.94 81 ILE A N 1
ATOM 650 C CA . ILE A 1 81 ? -1.317 -15.247 -2.146 1.00 91.94 81 ILE A CA 1
ATOM 651 C C . ILE A 1 81 ? -0.234 -16.233 -1.699 1.00 91.94 81 ILE A C 1
ATOM 653 O O . ILE A 1 81 ? -0.452 -16.969 -0.741 1.00 91.94 81 ILE A O 1
ATOM 657 N N . LEU A 1 82 ? 0.922 -16.242 -2.369 1.00 90.62 82 LEU A N 1
ATOM 658 C CA . LEU A 1 82 ? 2.024 -17.156 -2.049 1.00 90.62 82 LEU A CA 1
ATOM 659 C C . LEU A 1 82 ? 2.582 -16.941 -0.640 1.00 90.62 82 LEU A C 1
ATOM 661 O O . LEU A 1 82 ? 2.990 -17.901 0.005 1.00 90.62 82 LEU A O 1
ATOM 665 N N . ASP A 1 83 ? 2.586 -15.698 -0.164 1.00 87.50 83 ASP A N 1
ATOM 666 C CA . ASP A 1 83 ? 3.046 -15.362 1.185 1.00 87.50 83 ASP A CA 1
ATOM 667 C C . ASP A 1 83 ? 1.936 -15.414 2.245 1.00 87.50 83 ASP A C 1
ATOM 669 O O . ASP A 1 83 ? 2.172 -15.029 3.388 1.00 87.50 83 ASP A O 1
ATOM 673 N N . GLU A 1 84 ? 0.721 -15.836 1.874 1.00 85.69 84 GLU A N 1
ATOM 674 C CA . GLU A 1 84 ? -0.472 -15.830 2.736 1.00 85.69 84 GLU A CA 1
ATOM 675 C C . GLU A 1 84 ? -0.811 -14.435 3.311 1.00 85.69 84 GLU A C 1
ATOM 677 O O . GLU A 1 84 ? -1.506 -14.295 4.317 1.00 85.69 84 GLU A O 1
ATOM 682 N N . LEU A 1 85 ? -0.361 -13.369 2.638 1.00 80.88 85 LEU A N 1
ATOM 683 C CA . LEU A 1 85 ? -0.544 -11.966 3.036 1.00 80.88 85 LEU A CA 1
ATOM 684 C C . LEU A 1 85 ? -1.787 -11.320 2.409 1.00 80.88 85 LEU A C 1
ATOM 686 O O . LEU A 1 85 ? -1.947 -10.096 2.476 1.00 80.88 85 LEU A O 1
ATOM 690 N N . LEU A 1 86 ? -2.673 -12.114 1.800 1.00 83.56 86 LEU A N 1
ATOM 691 C CA . LEU A 1 86 ? -3.893 -11.630 1.154 1.00 83.56 86 LEU A CA 1
ATOM 692 C C . LEU A 1 86 ? -5.162 -12.038 1.922 1.00 83.56 86 LEU A C 1
ATOM 694 O O . LEU A 1 86 ? -5.804 -13.034 1.581 1.00 83.56 86 LEU A O 1
ATOM 698 N N . PRO A 1 87 ? -5.581 -11.263 2.940 1.00 84.25 87 PRO A N 1
ATOM 699 C CA . PRO A 1 87 ? -6.901 -11.424 3.532 1.00 84.25 87 PRO A CA 1
ATOM 700 C C . PRO A 1 87 ? -7.999 -11.212 2.488 1.00 84.25 87 PRO A C 1
ATOM 702 O O . PRO A 1 87 ? -7.960 -10.245 1.728 1.00 84.25 87 PRO A O 1
ATOM 705 N N . SER A 1 88 ? -9.036 -12.049 2.506 1.00 83.19 88 SER A N 1
ATOM 706 C CA . SER A 1 88 ? -10.170 -11.954 1.569 1.00 83.19 88 SER A CA 1
ATOM 707 C C . SER A 1 88 ? -10.887 -10.599 1.608 1.00 83.19 88 SER A C 1
ATOM 709 O O . SER A 1 88 ? -11.383 -10.126 0.592 1.00 83.19 88 SER A O 1
ATOM 711 N N . ARG A 1 89 ? -10.893 -9.929 2.769 1.00 82.50 89 ARG A N 1
ATOM 712 C CA . ARG A 1 89 ? -11.442 -8.571 2.948 1.00 82.50 89 ARG A CA 1
ATOM 713 C C . ARG A 1 89 ? -10.652 -7.490 2.205 1.00 82.50 89 ARG A C 1
ATOM 715 O O . ARG A 1 89 ? -11.131 -6.368 2.067 1.00 82.50 89 ARG A O 1
ATOM 722 N N . HIS A 1 90 ? -9.431 -7.805 1.791 1.00 83.31 90 HIS A N 1
ATOM 723 C CA . HIS A 1 90 ? -8.480 -6.875 1.202 1.00 83.31 90 HIS A CA 1
ATOM 724 C C . HIS A 1 90 ? -8.132 -7.223 -0.250 1.00 83.31 90 HIS A C 1
ATOM 726 O O . HIS A 1 90 ? -7.235 -6.620 -0.830 1.00 83.31 90 HIS A O 1
ATOM 732 N N . ASP A 1 91 ? -8.868 -8.146 -0.864 1.00 87.06 91 ASP A N 1
ATOM 733 C CA . ASP A 1 91 ? -8.659 -8.578 -2.244 1.00 87.06 91 ASP A CA 1
ATOM 734 C C . ASP A 1 91 ? -9.320 -7.641 -3.283 1.00 87.06 91 ASP A C 1
ATOM 736 O O . ASP A 1 91 ? -10.036 -8.071 -4.187 1.00 87.06 91 ASP A O 1
ATOM 740 N N . ASP A 1 92 ? -9.110 -6.330 -3.130 1.00 90.50 92 ASP A N 1
ATOM 741 C CA . ASP A 1 92 ? -9.673 -5.288 -3.998 1.00 90.50 92 ASP A CA 1
ATOM 742 C C . ASP A 1 92 ? -8.652 -4.784 -5.033 1.00 90.50 92 ASP A C 1
ATOM 744 O O . ASP A 1 92 ? -7.513 -4.438 -4.701 1.00 90.50 92 ASP A O 1
ATOM 748 N N . HIS A 1 93 ? -9.082 -4.695 -6.296 1.00 89.75 93 HIS A N 1
ATOM 749 C CA . HIS A 1 93 ? -8.232 -4.290 -7.421 1.00 89.75 93 HIS A CA 1
ATOM 750 C C . HIS A 1 93 ? -7.707 -2.855 -7.266 1.00 89.75 93 HIS A C 1
ATOM 752 O O . HIS A 1 93 ? -6.512 -2.600 -7.441 1.00 89.75 93 HIS A O 1
ATOM 758 N N . HIS A 1 94 ? -8.570 -1.909 -6.881 1.00 90.00 94 HIS A N 1
ATOM 759 C CA . HIS A 1 94 ? -8.163 -0.515 -6.700 1.00 90.00 94 HIS A CA 1
ATOM 760 C C . HIS A 1 94 ? -7.207 -0.350 -5.522 1.00 90.00 94 HIS A C 1
ATOM 762 O O . HIS A 1 94 ? -6.283 0.468 -5.573 1.00 90.00 94 HIS A O 1
ATOM 768 N N . MET A 1 95 ? -7.392 -1.142 -4.468 1.00 91.50 95 MET A N 1
ATOM 769 C CA . MET A 1 95 ? -6.473 -1.158 -3.348 1.00 91.50 95 MET A CA 1
ATOM 770 C C . MET A 1 95 ? -5.085 -1.628 -3.782 1.00 91.50 95 MET A C 1
ATOM 772 O O . MET A 1 95 ? -4.121 -0.907 -3.526 1.00 91.50 95 MET A O 1
ATOM 776 N N . MET A 1 96 ? -4.974 -2.757 -4.489 1.00 91.81 96 MET A N 1
ATOM 777 C CA . MET A 1 96 ? -3.698 -3.251 -5.030 1.00 91.81 96 MET A CA 1
ATOM 778 C C . MET A 1 96 ? -3.017 -2.214 -5.933 1.00 91.81 96 MET A C 1
ATOM 780 O O . MET A 1 96 ? -1.842 -1.894 -5.731 1.00 91.81 96 MET A O 1
ATOM 784 N N . LEU A 1 97 ? -3.773 -1.598 -6.851 1.00 93.12 97 LEU A N 1
ATOM 785 C CA . LEU A 1 97 ? -3.280 -0.515 -7.709 1.00 93.12 97 LEU A CA 1
ATOM 786 C C . LEU A 1 97 ? -2.707 0.657 -6.911 1.00 93.12 97 LEU A C 1
ATOM 788 O O . LEU A 1 97 ? -1.693 1.232 -7.302 1.00 93.12 97 LEU A O 1
ATOM 792 N N . ARG A 1 98 ? -3.320 1.027 -5.781 1.00 93.69 98 ARG A N 1
ATOM 793 C CA . ARG A 1 98 ? -2.836 2.141 -4.955 1.00 93.69 98 ARG A CA 1
ATOM 794 C C . ARG A 1 98 ? -1.443 1.867 -4.388 1.00 93.69 98 ARG A C 1
ATOM 796 O O . ARG A 1 98 ? -0.607 2.771 -4.389 1.00 93.69 98 ARG A O 1
ATOM 803 N N . PHE A 1 99 ? -1.184 0.642 -3.927 1.00 94.19 99 PHE A N 1
ATOM 804 C CA . PHE A 1 99 ? 0.134 0.253 -3.412 1.00 94.19 99 PHE A CA 1
ATOM 805 C C . PHE A 1 99 ? 1.175 0.181 -4.534 1.00 94.19 99 PHE A C 1
ATOM 807 O O . PHE A 1 99 ? 2.281 0.701 -4.367 1.00 94.19 99 PHE A O 1
ATOM 814 N N . LEU A 1 100 ? 0.800 -0.373 -5.689 1.00 94.38 100 LEU A N 1
ATOM 815 C CA . LEU A 1 100 ? 1.673 -0.455 -6.859 1.00 94.38 100 LEU A CA 1
ATOM 816 C C . LEU A 1 100 ? 2.039 0.932 -7.398 1.00 94.38 100 LEU A C 1
ATOM 818 O O . LEU A 1 100 ? 3.223 1.238 -7.536 1.00 94.38 100 LEU A O 1
ATOM 822 N N . ARG A 1 101 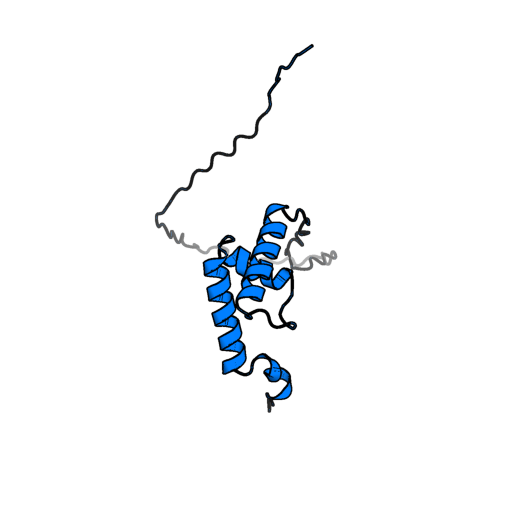? 1.063 1.826 -7.599 1.00 92.81 101 ARG A N 1
ATOM 823 C CA . ARG A 1 101 ? 1.314 3.198 -8.076 1.00 92.81 101 ARG A CA 1
ATOM 824 C C . ARG A 1 101 ? 2.218 3.983 -7.126 1.00 92.81 101 ARG A C 1
ATOM 826 O O . ARG A 1 101 ? 3.139 4.661 -7.574 1.00 92.81 101 ARG A O 1
ATOM 833 N N . ALA A 1 102 ? 2.030 3.838 -5.814 1.00 94.69 102 ALA A N 1
ATOM 834 C CA . ALA A 1 102 ? 2.874 4.494 -4.812 1.00 94.69 102 ALA A CA 1
ATOM 835 C C . ALA A 1 102 ? 4.339 4.008 -4.820 1.00 94.69 102 ALA A C 1
ATOM 837 O O . ALA A 1 102 ? 5.230 4.734 -4.378 1.00 94.69 102 ALA A O 1
ATOM 838 N N . ARG A 1 103 ? 4.608 2.802 -5.337 1.00 95.19 103 ARG A N 1
ATOM 839 C CA . ARG A 1 103 ? 5.956 2.223 -5.462 1.00 95.19 103 ARG A CA 1
ATOM 840 C C . ARG A 1 103 ? 6.443 2.117 -6.907 1.00 95.19 103 ARG A C 1
ATOM 842 O O . ARG A 1 103 ? 7.439 1.446 -7.144 1.00 95.19 103 ARG A O 1
ATOM 849 N N . LYS A 1 104 ? 5.796 2.811 -7.854 1.00 92.69 104 LYS A N 1
ATOM 850 C CA . LYS A 1 104 ? 6.130 2.764 -9.291 1.00 92.69 104 LYS A CA 1
ATOM 851 C C . LYS A 1 104 ? 6.151 1.328 -9.846 1.00 92.69 104 LYS A C 1
ATOM 853 O O . LYS A 1 104 ? 7.052 0.978 -10.595 1.00 92.69 104 LYS A O 1
ATOM 858 N N . PHE A 1 105 ? 5.181 0.509 -9.437 1.00 92.12 105 PHE A N 1
ATOM 859 C CA . PHE A 1 105 ? 5.022 -0.899 -9.829 1.00 92.12 105 PHE A CA 1
ATOM 860 C C . PHE A 1 105 ? 6.155 -1.846 -9.385 1.00 92.12 105 PHE A C 1
ATOM 862 O O . PHE A 1 105 ? 6.270 -2.960 -9.886 1.00 92.12 105 PHE A O 1
ATOM 869 N N . ASP A 1 106 ? 6.955 -1.456 -8.389 1.00 94.50 106 ASP A N 1
ATOM 870 C CA . ASP A 1 106 ? 7.910 -2.349 -7.724 1.00 94.50 106 ASP A CA 1
ATOM 871 C C . ASP A 1 106 ? 7.175 -3.317 -6.774 1.00 94.50 106 ASP A C 1
ATOM 873 O O . ASP A 1 106 ? 6.717 -2.920 -5.697 1.00 94.50 106 ASP A O 1
ATOM 877 N N . ILE A 1 107 ? 7.048 -4.583 -7.189 1.00 93.44 107 ILE A N 1
ATOM 878 C CA . ILE A 1 107 ? 6.301 -5.636 -6.478 1.00 93.44 107 ILE A CA 1
ATOM 879 C C . ILE A 1 107 ? 6.889 -5.908 -5.088 1.00 93.44 107 ILE A C 1
ATOM 881 O O . ILE A 1 107 ? 6.133 -6.041 -4.125 1.00 93.44 107 ILE A O 1
ATOM 885 N N . GLU A 1 108 ? 8.215 -5.956 -4.947 1.00 94.00 108 GLU A N 1
ATOM 886 C CA . GLU A 1 108 ? 8.868 -6.269 -3.670 1.00 94.00 108 GLU A CA 1
ATOM 887 C C . GLU A 1 108 ? 8.618 -5.161 -2.643 1.00 94.00 108 GLU A C 1
ATOM 889 O O . GLU A 1 108 ? 8.181 -5.423 -1.517 1.00 94.00 108 GLU A O 1
ATOM 894 N N . LYS A 1 109 ? 8.808 -3.899 -3.049 1.00 95.19 109 LYS A N 1
ATOM 895 C CA . LYS A 1 109 ? 8.527 -2.750 -2.176 1.00 95.19 109 LYS A CA 1
ATOM 896 C C . LYS A 1 109 ? 7.038 -2.593 -1.886 1.00 95.19 109 LYS A C 1
ATOM 898 O O . LYS A 1 109 ? 6.668 -2.197 -0.778 1.00 95.19 109 LYS A O 1
ATOM 903 N N . ALA A 1 110 ? 6.177 -2.871 -2.865 1.00 95.44 110 ALA A N 1
ATOM 904 C CA . ALA A 1 110 ? 4.732 -2.846 -2.671 1.00 95.44 110 ALA A CA 1
ATOM 905 C C . ALA A 1 110 ? 4.293 -3.919 -1.667 1.00 95.44 110 ALA A C 1
ATOM 907 O O . ALA A 1 110 ? 3.472 -3.629 -0.799 1.00 95.44 110 ALA A O 1
ATOM 908 N N . LYS A 1 111 ? 4.894 -5.113 -1.719 1.00 94.50 111 LYS A N 1
ATOM 909 C CA . LYS A 1 111 ? 4.629 -6.212 -0.784 1.00 94.50 111 LYS A CA 1
ATOM 910 C C . LYS A 1 111 ? 5.080 -5.867 0.632 1.00 94.50 111 LYS A C 1
ATOM 912 O O . LYS A 1 111 ? 4.323 -6.093 1.570 1.00 94.50 111 LYS A O 1
ATOM 917 N N . GLN A 1 112 ? 6.259 -5.262 0.795 1.00 95.38 112 GLN A N 1
ATOM 918 C CA . GLN A 1 112 ? 6.698 -4.765 2.102 1.00 95.38 112 GLN A CA 1
ATOM 919 C C . GLN A 1 112 ? 5.695 -3.748 2.670 1.00 95.38 112 GLN 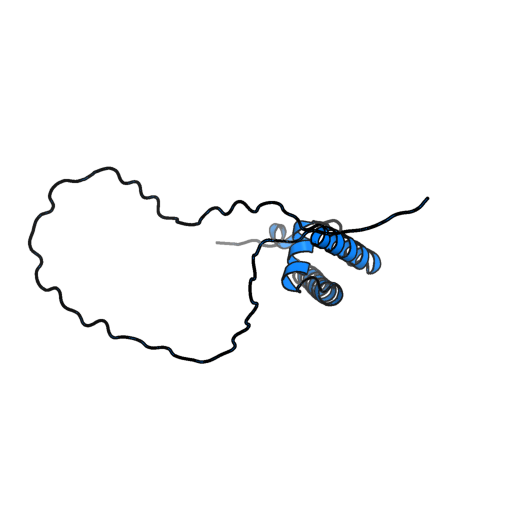A C 1
ATOM 921 O O . GLN A 1 112 ? 5.217 -3.907 3.788 1.00 95.38 112 GLN A O 1
ATOM 926 N N . MET A 1 113 ? 5.302 -2.754 1.866 1.00 95.69 113 MET A N 1
ATOM 927 C CA . MET A 1 113 ? 4.336 -1.733 2.284 1.00 95.69 113 MET A CA 1
ATOM 928 C C . MET A 1 113 ? 2.947 -2.313 2.595 1.00 95.69 113 MET A C 1
ATOM 930 O O . MET A 1 113 ? 2.247 -1.809 3.472 1.00 95.69 113 MET A O 1
ATOM 934 N N . TRP A 1 114 ? 2.537 -3.360 1.879 1.00 94.75 114 TRP A N 1
ATOM 935 C CA . TRP A 1 114 ? 1.309 -4.095 2.159 1.00 94.75 114 TRP A CA 1
ATOM 936 C C . TRP A 1 114 ? 1.387 -4.821 3.500 1.00 94.75 114 TRP A C 1
ATOM 938 O O . TRP A 1 114 ? 0.483 -4.677 4.318 1.00 94.75 114 TRP A O 1
ATOM 948 N N . ASN A 1 115 ? 2.481 -5.542 3.757 1.00 93.94 115 ASN A N 1
ATOM 949 C CA . ASN A 1 115 ? 2.703 -6.243 5.019 1.00 93.94 115 ASN A CA 1
ATOM 950 C C . ASN A 1 115 ? 2.677 -5.278 6.214 1.00 93.94 115 ASN A C 1
ATOM 952 O O . ASN A 1 115 ? 1.979 -5.526 7.194 1.00 93.94 115 ASN A O 1
ATOM 956 N N . ASP A 1 116 ? 3.358 -4.136 6.101 1.00 95.00 116 ASP A N 1
ATOM 957 C CA . ASP A 1 116 ? 3.350 -3.096 7.135 1.00 95.00 116 ASP A CA 1
ATOM 958 C C . ASP A 1 116 ? 1.921 -2.597 7.422 1.00 95.00 116 ASP A C 1
ATOM 960 O O . ASP A 1 116 ? 1.531 -2.429 8.577 1.00 95.00 116 ASP A O 1
ATOM 964 N N . MET A 1 117 ? 1.106 -2.414 6.376 1.00 93.62 117 MET A N 1
ATOM 965 C CA . MET A 1 117 ? -0.295 -2.005 6.509 1.00 93.62 117 MET A CA 1
ATOM 966 C C . MET A 1 117 ? -1.159 -3.076 7.186 1.00 93.62 117 MET A C 1
ATOM 968 O O . MET A 1 117 ? -1.963 -2.740 8.058 1.00 93.62 117 MET A O 1
ATOM 972 N N . ILE A 1 118 ? -0.988 -4.350 6.826 1.00 92.31 118 ILE A N 1
ATOM 973 C CA . ILE A 1 118 ? -1.707 -5.466 7.457 1.00 92.31 118 ILE A CA 1
ATOM 974 C C . ILE A 1 118 ? -1.326 -5.593 8.937 1.00 92.31 118 ILE A C 1
ATOM 976 O O . ILE A 1 118 ? -2.209 -5.725 9.787 1.00 92.31 118 ILE A O 1
ATOM 980 N N . ASN A 1 119 ? -0.036 -5.490 9.264 1.00 92.62 119 ASN A N 1
ATOM 981 C CA . ASN A 1 119 ? 0.432 -5.530 10.650 1.00 92.62 119 ASN A CA 1
ATOM 982 C C . ASN A 1 119 ? -0.133 -4.364 11.460 1.00 92.62 119 ASN A C 1
ATOM 984 O O . ASN A 1 119 ? -0.688 -4.588 12.531 1.00 92.62 119 ASN A O 1
ATOM 988 N N . TRP A 1 120 ? -0.115 -3.147 10.913 1.00 94.75 120 TRP A N 1
ATOM 989 C CA . TRP A 1 120 ? -0.713 -1.986 11.571 1.00 94.75 120 TRP A CA 1
ATOM 990 C C . TRP A 1 120 ? -2.214 -2.175 11.840 1.00 94.75 120 TRP A C 1
ATOM 992 O O . TRP A 1 120 ? -2.684 -1.893 12.942 1.00 94.75 120 TRP A O 1
ATOM 1002 N N . ARG A 1 121 ? -2.976 -2.713 10.875 1.00 92.19 121 ARG A N 1
ATOM 1003 C CA . ARG A 1 121 ? -4.407 -3.012 11.075 1.00 92.19 121 ARG A CA 1
ATOM 1004 C C . ARG A 1 121 ? -4.634 -4.001 12.211 1.00 92.19 121 ARG A C 1
ATOM 1006 O O . ARG A 1 121 ? -5.539 -3.793 13.017 1.00 92.19 121 ARG A O 1
ATOM 1013 N N . LYS A 1 122 ? -3.808 -5.048 12.277 1.00 90.38 122 LYS A N 1
ATOM 1014 C CA . LYS A 1 122 ? -3.872 -6.079 13.316 1.00 90.38 122 LYS A CA 1
ATOM 1015 C C . LYS A 1 122 ? -3.500 -5.532 14.694 1.00 90.38 122 LYS A C 1
ATOM 1017 O O . LYS A 1 122 ? -4.167 -5.857 15.668 1.00 90.38 122 LYS A O 1
ATOM 1022 N N . GLU A 1 123 ? -2.456 -4.713 14.776 1.00 92.69 123 GLU A N 1
ATOM 1023 C CA . GLU A 1 123 ? -1.966 -4.136 16.033 1.00 92.69 123 GLU A CA 1
ATOM 1024 C C . GLU A 1 123 ? -2.937 -3.116 16.630 1.00 92.69 123 GLU A C 1
ATOM 1026 O O . GLU A 1 123 ? -3.166 -3.118 17.837 1.00 92.69 123 GLU A O 1
ATOM 1031 N N . PHE A 1 124 ? -3.528 -2.262 15.793 1.00 88.50 124 PHE A N 1
ATOM 1032 C CA . PHE A 1 124 ? -4.430 -1.198 16.241 1.00 88.50 124 PHE A CA 1
ATOM 1033 C C . PHE A 1 124 ? -5.909 -1.597 16.235 1.00 88.50 124 PHE A C 1
ATOM 1035 O O . PHE A 1 124 ? -6.752 -0.774 16.584 1.00 88.50 124 PHE A O 1
ATOM 1042 N N . GLY A 1 125 ? -6.244 -2.823 15.817 1.00 88.69 125 GLY A N 1
ATOM 1043 C CA . GLY A 1 125 ? -7.638 -3.262 15.698 1.00 88.69 125 GLY A CA 1
ATOM 1044 C C . GLY A 1 125 ? -8.438 -2.402 14.714 1.00 88.69 125 GLY A C 1
ATOM 1045 O O . GLY A 1 125 ? -9.626 -2.160 14.905 1.00 88.69 125 GLY A O 1
ATOM 1046 N N . ALA A 1 126 ? -7.796 -1.901 13.654 1.00 89.19 126 ALA A N 1
ATOM 1047 C CA . ALA A 1 126 ? -8.423 -0.945 12.740 1.00 89.19 126 ALA A CA 1
ATOM 1048 C C . ALA A 1 126 ? -9.647 -1.528 12.008 1.00 89.19 126 ALA A C 1
ATOM 1050 O O . ALA A 1 126 ? -10.497 -0.774 11.539 1.00 89.19 126 ALA A O 1
ATOM 1051 N N . ASP A 1 127 ? -9.748 -2.855 11.911 1.00 86.50 127 ASP A N 1
ATOM 1052 C CA . ASP A 1 127 ? -10.873 -3.534 11.265 1.00 86.50 127 ASP A CA 1
ATOM 1053 C C . ASP A 1 127 ? -12.145 -3.561 12.131 1.00 86.50 127 ASP A C 1
ATOM 1055 O O . ASP A 1 127 ? -13.238 -3.669 11.577 1.00 86.50 127 ASP A O 1
ATOM 1059 N N . THR A 1 128 ? -12.022 -3.431 13.457 1.00 88.19 128 THR A N 1
ATOM 1060 C CA . THR A 1 128 ? -13.143 -3.425 14.421 1.00 88.19 128 THR A CA 1
ATOM 1061 C C . THR A 1 128 ? -13.376 -2.053 15.047 1.00 88.19 128 THR A C 1
ATOM 1063 O O . THR A 1 128 ? -14.288 -1.883 15.848 1.00 88.19 128 THR A O 1
ATOM 1066 N N . ILE A 1 129 ? -12.623 -1.027 14.631 1.00 88.50 129 ILE A N 1
ATOM 1067 C CA . ILE A 1 129 ? -12.696 0.319 15.217 1.00 88.50 129 ILE A CA 1
ATOM 1068 C C . ILE A 1 129 ? -14.104 0.928 15.185 1.00 88.50 129 ILE A C 1
ATOM 1070 O O . ILE A 1 129 ? -14.462 1.672 16.088 1.00 88.50 129 ILE A O 1
ATOM 1074 N N . MET A 1 130 ? -14.918 0.614 14.171 1.00 82.62 130 MET A N 1
ATOM 1075 C CA . MET A 1 130 ? -16.303 1.101 14.093 1.00 82.62 130 MET A CA 1
ATOM 1076 C C . MET A 1 130 ? -17.227 0.471 15.142 1.00 82.62 130 MET A C 1
ATOM 1078 O O . MET A 1 130 ? -18.262 1.052 15.453 1.00 82.62 130 MET A O 1
ATOM 1082 N N . GLU A 1 131 ? -16.873 -0.706 15.653 1.00 85.81 131 GLU A N 1
ATOM 1083 C CA . GLU A 1 131 ? -17.624 -1.434 16.677 1.00 85.81 131 GLU A CA 1
ATOM 1084 C C . GLU A 1 131 ? -17.078 -1.124 18.080 1.00 85.81 131 GLU A C 1
ATOM 1086 O O . GLU A 1 131 ? -17.854 -0.936 19.014 1.00 85.81 131 GLU A O 1
ATOM 1091 N N . ASP A 1 132 ? -15.753 -1.017 18.216 1.00 83.56 132 ASP A N 1
ATOM 1092 C CA . ASP A 1 132 ? -15.071 -0.883 19.508 1.00 83.56 132 ASP A CA 1
ATOM 1093 C C . ASP A 1 132 ? -14.980 0.566 20.018 1.00 83.56 132 ASP A C 1
ATOM 1095 O O . ASP A 1 132 ? -14.821 0.801 21.220 1.00 83.56 132 ASP A O 1
ATOM 1099 N N . PHE A 1 133 ? -15.035 1.559 19.125 1.00 86.56 133 PHE A N 1
ATOM 1100 C CA . PHE A 1 133 ? -14.831 2.960 19.492 1.00 86.56 133 PHE A CA 1
ATOM 1101 C C . PHE A 1 133 ? -16.145 3.654 19.878 1.00 86.56 133 PHE A C 1
ATOM 1103 O O . PHE A 1 133 ? -16.913 4.090 19.022 1.00 86.56 133 PHE A O 1
ATOM 1110 N N . ASP A 1 134 ? -16.367 3.821 21.184 1.00 83.75 134 ASP A N 1
ATOM 1111 C CA . ASP A 1 134 ? -17.452 4.644 21.732 1.00 83.75 134 ASP A CA 1
ATOM 1112 C C . ASP A 1 134 ? -16.977 6.093 21.937 1.00 83.75 134 ASP A C 1
ATOM 1114 O O . ASP A 1 134 ? -16.218 6.399 22.864 1.00 83.75 134 ASP A O 1
ATOM 1118 N N . PHE A 1 135 ? -17.413 6.996 21.055 1.00 85.06 135 PHE A N 1
ATOM 1119 C CA . PHE A 1 135 ? -17.156 8.427 21.196 1.00 85.06 135 PHE A CA 1
ATOM 1120 C C . PHE A 1 135 ? -18.235 9.071 22.066 1.00 85.06 135 PHE A C 1
ATOM 1122 O O . PHE A 1 135 ? -19.354 9.317 21.616 1.00 85.06 135 PHE A O 1
ATOM 1129 N N . LYS A 1 136 ? -17.879 9.388 23.312 1.00 80.69 136 LYS A N 1
ATOM 1130 C CA . LYS A 1 136 ? -18.706 10.227 24.183 1.00 80.69 136 LYS A CA 1
ATOM 1131 C C . LYS A 1 136 ? -18.393 11.692 23.893 1.00 80.69 136 LYS A C 1
ATOM 1133 O O . LYS A 1 136 ? -17.296 12.147 24.211 1.00 80.69 136 LYS A O 1
ATOM 1138 N N . GLU A 1 137 ? -19.341 12.363 23.244 1.00 73.94 137 GLU A N 1
ATOM 1139 C CA . GLU A 1 137 ? -19.315 13.802 22.936 1.00 73.94 137 GLU A CA 1
ATOM 1140 C C . GLU A 1 137 ? -19.271 14.682 24.196 1.00 73.94 137 GLU A C 1
ATOM 1142 O O . GLU A 1 137 ? -19.939 14.333 25.200 1.00 73.94 137 GLU A O 1
#

Nearest PDB structures (foldseek):
  7y11-assembly1_A 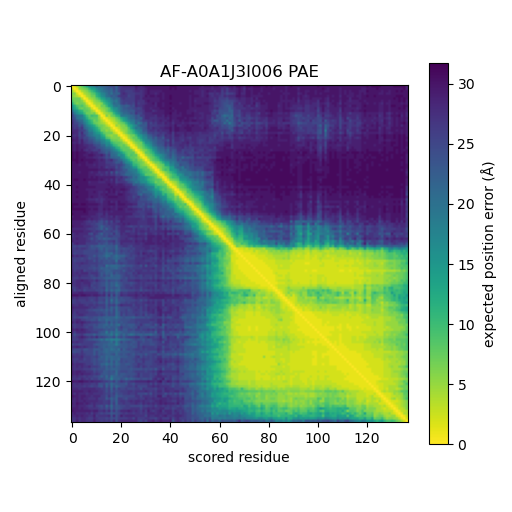 TM=9.901E-01  e=1.979E-06  Arabidopsis thaliana